Protein AF-A0A2V9MZJ5-F1 (afdb_monomer_lite)

Sequence (156 aa):
MGNNPDWIFHRDDRPSEAEVMPRLIAEFPGFHARWEKHLESWQGEPAGNYNDIAQFVHFVVKELYPTGKTADLQHAFDLVEQWLVNGNQNLRDLIVIGFLEDLQNVASWQEFGREVFIPFLGPQSHQAWNEIERTWASKTSLMEVIRAERKRPDSD

pLDDT: mean 91.67, std 12.7, range [39.41, 98.81]

Foldseek 3Di:
DDDDPPPPPPDPPFDDLVVPLVVCVVLPVVLVVLQVVLCVVCVNDDPDSLSNLLSVLCCLQPPVVVVVPVVSNLVVQVVLVVCCVGHDPNSVVCSLVSHLVSNQVVQCPDPVHSVVSLVSHDPSSNVSNVVSVVVVVVVVVVVVVVVVVVPDPPDD

Radius of gyration: 20.42 Å; chains: 1; bounding box: 68×42×61 Å

Structure (mmCIF, N/CA/C/O backbone):
data_AF-A0A2V9MZJ5-F1
#
_entry.id   AF-A0A2V9MZJ5-F1
#
loop_
_atom_site.group_PDB
_atom_site.id
_atom_site.type_symbol
_atom_site.label_atom_id
_atom_site.label_alt_id
_atom_site.label_comp_id
_atom_site.label_asym_id
_atom_site.label_entity_id
_atom_site.label_seq_id
_atom_site.pdbx_PDB_ins_code
_atom_site.Cartn_x
_atom_site.Cartn_y
_atom_site.Cartn_z
_atom_site.occupancy
_atom_site.B_iso_or_equiv
_atom_site.auth_seq_id
_atom_site.auth_comp_id
_atom_site.auth_asym_id
_atom_site.auth_atom_id
_atom_site.pdbx_PDB_model_num
ATOM 1 N N . MET A 1 1 ? 52.140 -12.689 -1.439 1.00 39.41 1 MET A N 1
ATOM 2 C CA . MET A 1 1 ? 51.240 -11.856 -2.265 1.00 39.41 1 MET A CA 1
ATOM 3 C C . MET A 1 1 ? 50.175 -12.787 -2.825 1.00 39.41 1 MET A C 1
ATOM 5 O O . MET A 1 1 ? 50.550 -13.662 -3.581 1.00 39.41 1 MET A O 1
ATOM 9 N N . GLY A 1 2 ? 48.901 -12.781 -2.459 1.00 45.16 2 GLY A N 1
ATOM 10 C CA . GLY A 1 2 ? 48.131 -12.111 -1.417 1.00 45.16 2 GLY A CA 1
ATOM 11 C C . GLY A 1 2 ? 46.853 -12.948 -1.245 1.00 45.16 2 GLY A C 1
ATOM 12 O O . GLY A 1 2 ? 46.329 -13.450 -2.237 1.00 45.16 2 GLY A O 1
ATOM 13 N N . ASN A 1 3 ? 46.408 -13.160 -0.005 1.00 48.16 3 ASN A N 1
ATOM 14 C CA . ASN A 1 3 ? 45.113 -13.781 0.275 1.00 48.16 3 ASN A CA 1
ATOM 15 C C . ASN A 1 3 ? 44.021 -12.857 -0.271 1.00 48.16 3 ASN A C 1
ATOM 17 O O . ASN A 1 3 ? 43.835 -11.762 0.257 1.00 48.16 3 ASN A O 1
ATOM 21 N N . ASN A 1 4 ? 43.330 -13.283 -1.324 1.00 51.41 4 ASN A N 1
ATOM 22 C CA . ASN A 1 4 ? 42.080 -12.664 -1.736 1.00 51.41 4 ASN A CA 1
ATOM 23 C C . ASN A 1 4 ? 40.986 -13.218 -0.809 1.00 51.41 4 ASN A C 1
ATOM 25 O O . ASN A 1 4 ? 40.832 -14.440 -0.770 1.00 51.41 4 ASN A O 1
ATOM 29 N N . PRO A 1 5 ? 40.275 -12.403 -0.015 1.00 58.84 5 PRO A N 1
ATOM 30 C CA . PRO A 1 5 ? 39.123 -12.905 0.711 1.00 58.84 5 PRO A CA 1
ATOM 31 C C . PRO A 1 5 ? 38.027 -13.191 -0.316 1.00 58.84 5 PRO A C 1
ATOM 33 O O . PRO A 1 5 ? 37.675 -12.312 -1.105 1.00 58.84 5 PRO A O 1
ATOM 36 N N . ASP A 1 6 ? 37.496 -14.410 -0.310 1.00 53.84 6 ASP A N 1
ATOM 37 C CA . ASP A 1 6 ? 36.269 -14.744 -1.028 1.00 53.84 6 ASP A CA 1
ATOM 38 C C . ASP A 1 6 ? 35.112 -13.966 -0.388 1.00 53.84 6 ASP A C 1
ATOM 40 O O . ASP A 1 6 ? 34.473 -14.410 0.566 1.00 53.84 6 ASP A O 1
ATOM 44 N N . TRP A 1 7 ? 34.860 -12.758 -0.887 1.00 64.75 7 TRP A N 1
ATOM 45 C CA . TRP A 1 7 ? 33.650 -12.012 -0.573 1.00 64.75 7 TRP A CA 1
ATOM 46 C C . TRP A 1 7 ? 32.486 -12.685 -1.298 1.00 64.75 7 TRP A C 1
ATOM 48 O O . TRP A 1 7 ? 32.178 -12.377 -2.450 1.00 64.75 7 TRP A O 1
ATOM 58 N N . ILE A 1 8 ? 31.845 -13.641 -0.628 1.00 61.22 8 ILE A N 1
ATOM 59 C CA . ILE A 1 8 ? 30.564 -14.179 -1.076 1.00 61.22 8 ILE A CA 1
ATOM 60 C C . ILE A 1 8 ? 29.525 -13.076 -0.861 1.00 61.22 8 ILE A C 1
ATOM 62 O O . ILE A 1 8 ? 29.074 -12.830 0.257 1.00 61.22 8 ILE A O 1
ATOM 66 N N . PHE A 1 9 ? 29.151 -12.385 -1.937 1.00 60.38 9 PHE A N 1
ATOM 67 C CA . PHE A 1 9 ? 27.965 -11.538 -1.938 1.00 60.38 9 PHE A CA 1
ATOM 68 C C . PHE A 1 9 ? 26.746 -12.453 -1.819 1.00 60.38 9 PHE A C 1
ATOM 70 O O . PHE A 1 9 ? 26.328 -13.071 -2.798 1.00 60.38 9 PHE A O 1
ATOM 77 N N . HIS A 1 10 ? 26.187 -12.566 -0.616 1.00 58.09 10 HIS A N 1
ATOM 78 C CA . HIS A 1 10 ? 24.873 -13.167 -0.438 1.00 58.09 10 HIS A CA 1
ATOM 79 C C . HIS A 1 10 ? 23.860 -12.287 -1.171 1.00 58.09 10 HIS A C 1
ATOM 81 O O . HIS A 1 10 ? 23.526 -11.196 -0.709 1.00 58.09 10 HIS A O 1
ATOM 87 N N . ARG A 1 11 ? 23.420 -12.735 -2.350 1.00 65.38 11 ARG A N 1
ATOM 88 C CA . ARG A 1 11 ? 22.238 -12.165 -2.984 1.00 65.38 11 ARG A CA 1
ATOM 89 C C . ARG A 1 11 ? 21.045 -12.605 -2.158 1.00 65.38 11 ARG A C 1
ATOM 91 O O . ARG A 1 11 ? 20.833 -13.793 -1.939 1.00 65.38 11 ARG A O 1
ATOM 98 N N . ASP A 1 12 ? 20.342 -11.622 -1.627 1.00 74.00 12 ASP A N 1
ATOM 99 C CA . ASP A 1 12 ? 19.032 -11.847 -1.061 1.00 74.00 12 ASP A CA 1
ATOM 100 C C . ASP A 1 12 ? 18.065 -12.026 -2.233 1.00 74.00 12 ASP A C 1
ATOM 102 O O . ASP A 1 12 ? 17.755 -11.060 -2.924 1.00 74.00 12 ASP A O 1
ATOM 106 N N . ASP A 1 13 ? 17.652 -13.265 -2.497 1.00 84.25 13 ASP A N 1
ATOM 107 C CA . ASP A 1 13 ? 16.742 -13.600 -3.602 1.00 84.25 13 ASP A CA 1
ATOM 108 C C . ASP A 1 13 ? 15.277 -13.224 -3.293 1.00 84.25 13 ASP A C 1
ATOM 110 O O . ASP A 1 13 ? 14.366 -13.547 -4.059 1.00 84.25 13 ASP A O 1
ATOM 114 N N . ARG A 1 14 ? 15.020 -12.571 -2.151 1.00 91.00 14 ARG A N 1
ATOM 115 C CA . ARG A 1 14 ? 13.691 -12.071 -1.796 1.00 91.00 14 ARG A CA 1
ATOM 116 C C . ARG A 1 14 ? 13.295 -10.872 -2.667 1.00 91.00 14 ARG A C 1
ATOM 118 O O . ARG A 1 14 ? 14.160 -10.063 -3.009 1.00 91.00 14 ARG A O 1
ATOM 125 N N . PRO A 1 15 ? 11.985 -10.692 -2.929 1.00 92.81 15 PRO A N 1
ATOM 126 C CA . PRO A 1 15 ? 11.459 -9.480 -3.542 1.00 92.81 15 PRO A CA 1
ATOM 127 C C . PRO A 1 15 ? 11.991 -8.214 -2.867 1.00 92.81 15 PRO A C 1
ATOM 129 O O . PRO A 1 15 ? 12.111 -8.147 -1.637 1.00 92.81 15 PRO A O 1
ATOM 132 N N . SER A 1 16 ? 12.278 -7.208 -3.685 1.00 95.19 16 SER A N 1
ATOM 133 C CA . SER A 1 16 ? 12.787 -5.906 -3.253 1.00 95.19 16 SER A CA 1
ATOM 134 C C . SER A 1 16 ? 11.885 -4.773 -3.733 1.00 95.19 16 SER A C 1
ATOM 136 O O . SER A 1 16 ? 10.999 -4.956 -4.568 1.00 95.19 16 SER A O 1
ATOM 138 N N . GLU A 1 17 ? 12.132 -3.574 -3.223 1.00 95.69 17 GLU A N 1
ATOM 139 C CA . GLU A 1 17 ? 11.399 -2.352 -3.553 1.00 95.69 17 GLU A CA 1
ATOM 140 C C . GLU A 1 17 ? 11.394 -2.053 -5.056 1.00 95.69 17 GLU A C 1
ATOM 142 O O . GLU A 1 17 ? 10.422 -1.508 -5.575 1.00 95.69 17 GLU A O 1
ATOM 147 N N . ALA A 1 18 ? 12.450 -2.465 -5.767 1.00 94.69 18 ALA A N 1
ATOM 148 C CA . ALA A 1 18 ? 12.583 -2.280 -7.209 1.00 94.69 18 ALA A CA 1
ATOM 149 C C . ALA A 1 18 ? 11.475 -2.982 -8.019 1.00 94.69 18 ALA A C 1
ATOM 151 O O . ALA A 1 18 ? 11.216 -2.600 -9.159 1.00 94.69 18 ALA A O 1
ATOM 152 N N . GLU A 1 19 ? 10.811 -3.991 -7.450 1.00 94.50 19 GLU A N 1
ATOM 153 C CA . GLU A 1 19 ? 9.741 -4.744 -8.114 1.00 94.50 19 GLU A CA 1
ATOM 154 C C . GLU A 1 19 ? 8.353 -4.120 -7.922 1.00 94.50 19 GLU A C 1
ATOM 156 O O . GLU A 1 19 ? 7.438 -4.420 -8.691 1.00 94.50 19 GLU A O 1
ATOM 161 N N . VAL A 1 20 ? 8.183 -3.248 -6.921 1.00 97.50 20 VAL A N 1
ATOM 162 C CA . VAL A 1 20 ? 6.868 -2.746 -6.493 1.00 97.50 20 VAL A CA 1
ATOM 163 C C . VAL A 1 20 ? 6.205 -1.937 -7.598 1.00 97.50 20 VAL A C 1
ATOM 165 O O . VAL A 1 20 ? 5.167 -2.338 -8.121 1.00 97.50 20 VAL A O 1
ATOM 168 N N . MET A 1 21 ? 6.813 -0.818 -7.998 1.00 97.88 21 MET A N 1
ATOM 169 C CA . MET A 1 21 ? 6.192 0.083 -8.972 1.00 97.88 21 MET A CA 1
ATOM 170 C C . MET A 1 21 ? 5.976 -0.572 -10.342 1.00 97.88 21 MET A C 1
ATOM 172 O O . MET A 1 21 ? 4.859 -0.467 -10.851 1.00 97.88 21 MET A O 1
ATOM 176 N N . PRO A 1 22 ? 6.9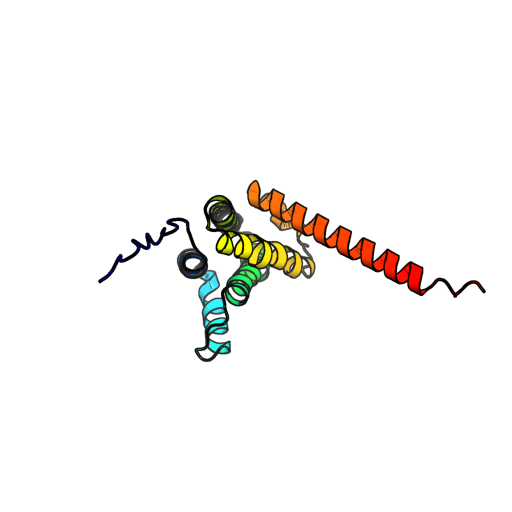44 -1.308 -10.930 1.00 97.69 22 PRO A N 1
ATOM 177 C CA . PRO A 1 22 ? 6.710 -2.017 -12.188 1.00 97.69 22 PRO A CA 1
ATOM 178 C C . PRO A 1 22 ? 5.514 -2.974 -12.130 1.00 97.69 22 PRO A C 1
ATOM 180 O O . PRO A 1 22 ? 4.711 -3.008 -13.064 1.00 97.69 22 PRO A O 1
ATOM 183 N N . ARG A 1 23 ? 5.360 -3.719 -11.027 1.00 98.00 23 ARG A N 1
ATOM 184 C CA . ARG A 1 23 ? 4.245 -4.655 -10.848 1.00 98.00 23 ARG A CA 1
ATOM 185 C C . ARG A 1 23 ? 2.912 -3.929 -10.672 1.00 98.00 23 ARG A C 1
ATOM 187 O O . ARG A 1 23 ? 1.941 -4.296 -11.325 1.00 98.00 23 ARG A O 1
ATOM 194 N N . LEU A 1 24 ? 2.869 -2.861 -9.874 1.00 98.31 24 LEU A N 1
ATOM 195 C CA . LEU A 1 24 ? 1.660 -2.045 -9.701 1.00 98.31 24 LEU A CA 1
ATOM 196 C C . LEU A 1 24 ? 1.196 -1.410 -11.015 1.00 98.31 24 LEU A C 1
ATOM 198 O O . LEU A 1 24 ? 0.011 -1.427 -11.331 1.00 98.31 24 LEU A O 1
ATOM 202 N N . ILE A 1 25 ? 2.124 -0.889 -11.814 1.00 98.00 25 ILE A N 1
ATOM 203 C CA . ILE A 1 25 ? 1.814 -0.331 -13.133 1.00 98.00 25 ILE A CA 1
ATOM 204 C C . ILE A 1 25 ? 1.258 -1.429 -14.046 1.00 98.00 25 ILE A C 1
ATOM 206 O O . ILE A 1 25 ? 0.251 -1.217 -14.716 1.00 98.00 25 ILE A O 1
ATOM 210 N N . ALA A 1 26 ? 1.871 -2.612 -14.072 1.00 97.88 26 ALA A N 1
ATOM 211 C CA . ALA A 1 26 ? 1.405 -3.708 -14.918 1.00 97.88 26 ALA A CA 1
ATOM 212 C C . ALA A 1 26 ? 0.005 -4.217 -14.523 1.00 97.88 26 ALA A C 1
ATOM 214 O O . ALA A 1 26 ? -0.810 -4.505 -15.398 1.00 97.88 26 ALA A O 1
ATOM 215 N N . GLU A 1 27 ? -0.276 -4.320 -13.223 1.00 97.94 27 GLU A N 1
ATOM 216 C CA . GLU A 1 27 ? -1.501 -4.942 -12.708 1.00 97.94 27 GLU A CA 1
ATOM 217 C C . GLU A 1 27 ? -2.668 -3.952 -12.535 1.00 97.94 27 GLU A C 1
ATOM 219 O O . GLU A 1 27 ? -3.826 -4.368 -12.563 1.00 97.94 27 GLU A O 1
ATOM 224 N N . PHE A 1 28 ? -2.398 -2.643 -12.451 1.00 98.06 28 PHE A N 1
ATOM 225 C CA . PHE A 1 28 ? -3.421 -1.599 -12.314 1.00 98.06 28 PHE A CA 1
ATOM 226 C C . PHE A 1 28 ? -3.330 -0.558 -13.441 1.00 98.06 28 PHE A C 1
ATOM 228 O O . PHE A 1 28 ? -2.835 0.548 -13.226 1.00 98.06 28 PHE A O 1
ATOM 235 N N . PRO A 1 29 ? -3.882 -0.829 -14.639 1.00 96.31 29 PRO A N 1
ATOM 236 C CA . PRO A 1 29 ? -3.855 0.129 -15.751 1.00 96.31 29 PRO A CA 1
ATOM 237 C C . PRO A 1 29 ? -4.480 1.493 -15.419 1.00 96.31 29 PRO A C 1
ATOM 239 O O . PRO A 1 29 ? -4.043 2.523 -15.922 1.00 96.31 29 PRO A O 1
ATOM 242 N N . GLY A 1 30 ? -5.478 1.523 -14.526 1.00 96.62 30 GLY A N 1
ATOM 243 C CA . GLY A 1 30 ? -6.095 2.769 -14.056 1.00 96.62 30 GLY A CA 1
ATOM 244 C C . GLY A 1 30 ? -5.136 3.699 -13.300 1.00 96.62 30 GLY A C 1
ATOM 245 O O . GLY A 1 30 ? -5.398 4.894 -13.218 1.00 96.62 30 GLY A O 1
ATOM 246 N N . PHE A 1 31 ? -4.016 3.181 -12.791 1.00 98.06 31 PHE A N 1
ATOM 247 C CA . PHE A 1 31 ? -3.004 3.954 -12.074 1.00 98.06 31 PHE A CA 1
ATOM 248 C C . PHE A 1 31 ? -2.061 4.735 -13.012 1.00 98.06 31 PHE A C 1
ATOM 250 O O . PHE A 1 31 ? -1.427 5.698 -12.578 1.00 98.06 31 PHE A O 1
ATOM 257 N N . HIS A 1 32 ? -1.980 4.373 -14.301 1.00 97.19 32 HIS A N 1
ATOM 258 C CA . HIS A 1 32 ? -0.974 4.907 -15.237 1.00 97.19 32 HIS A CA 1
ATOM 259 C C . HIS A 1 32 ? -0.976 6.430 -15.323 1.00 97.19 32 HIS A C 1
ATOM 261 O O . HIS A 1 32 ? 0.069 7.048 -15.151 1.00 97.19 32 HIS A O 1
ATOM 267 N N . ALA A 1 33 ? -2.145 7.047 -15.502 1.00 97.06 33 ALA A N 1
ATOM 268 C CA . ALA A 1 33 ? -2.238 8.498 -15.661 1.00 97.06 33 ALA A CA 1
ATOM 269 C C . ALA A 1 33 ? -1.722 9.264 -14.427 1.00 97.06 33 ALA A C 1
ATOM 271 O O . ALA A 1 33 ? -1.101 10.322 -14.550 1.00 97.06 33 ALA A O 1
ATOM 272 N N . ARG A 1 34 ? -1.957 8.731 -13.219 1.00 97.12 34 ARG A N 1
ATOM 273 C CA . ARG A 1 34 ? -1.402 9.297 -11.982 1.00 97.12 34 ARG A CA 1
ATOM 274 C C . ARG A 1 34 ? 0.111 9.132 -11.940 1.00 97.12 34 ARG A C 1
ATOM 276 O O . ARG A 1 34 ? 0.809 10.073 -11.566 1.00 97.12 34 ARG A O 1
ATOM 283 N N . TRP A 1 35 ? 0.587 7.945 -12.291 1.00 97.88 35 TRP A N 1
ATOM 284 C CA . TRP A 1 35 ? 2.004 7.623 -12.274 1.00 97.88 35 TRP A CA 1
ATOM 285 C C . TRP A 1 35 ? 2.813 8.493 -13.245 1.00 97.88 35 TRP A C 1
ATOM 287 O O . TRP A 1 35 ? 3.814 9.081 -12.847 1.00 97.88 35 TRP A O 1
ATOM 297 N N . GLU A 1 36 ? 2.344 8.666 -14.481 1.00 97.00 36 GLU A N 1
ATOM 298 C CA . GLU A 1 36 ? 2.996 9.520 -15.484 1.00 97.00 36 GLU A CA 1
ATOM 299 C C . GLU A 1 36 ? 3.093 10.974 -15.012 1.00 97.00 36 GLU A C 1
ATOM 301 O O . GLU A 1 36 ? 4.171 11.566 -15.025 1.00 97.00 36 GLU A O 1
ATOM 306 N N . LYS A 1 37 ? 1.992 11.525 -14.487 1.00 97.06 37 LYS A N 1
ATOM 307 C CA . LYS A 1 37 ? 1.973 12.887 -13.941 1.00 97.06 37 LYS A CA 1
ATOM 308 C C . LYS A 1 37 ? 2.948 13.065 -12.774 1.00 97.06 37 LYS A C 1
ATOM 310 O O . LYS A 1 37 ? 3.544 14.132 -12.620 1.00 97.06 37 LYS A O 1
ATOM 315 N N . HIS A 1 38 ? 3.087 12.046 -11.927 1.00 97.00 38 HIS A N 1
ATOM 316 C CA . HIS A 1 38 ? 4.077 12.056 -10.854 1.00 97.00 38 HIS A CA 1
ATOM 317 C C . HIS A 1 38 ? 5.490 12.119 -11.432 1.00 97.00 38 HIS A C 1
ATOM 319 O O . HIS A 1 38 ? 6.223 13.038 -11.081 1.00 97.00 38 HIS A O 1
ATOM 325 N N . LEU A 1 39 ? 5.845 11.250 -12.382 1.00 96.19 39 LEU A N 1
ATOM 326 C CA . LEU A 1 39 ? 7.167 11.266 -13.022 1.00 96.19 39 LEU A CA 1
ATOM 327 C C . LEU A 1 39 ? 7.504 12.617 -13.673 1.00 96.19 39 LEU A C 1
ATOM 329 O O . LEU A 1 39 ? 8.611 13.127 -13.499 1.00 96.19 39 LEU A O 1
ATOM 333 N N . GLU A 1 40 ? 6.547 13.234 -14.368 1.00 96.19 40 GLU A N 1
ATOM 334 C CA . GLU A 1 40 ? 6.722 14.564 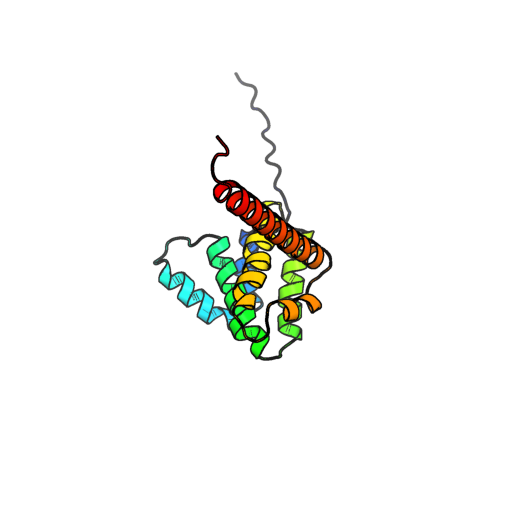-14.969 1.00 96.19 40 GLU A CA 1
ATOM 335 C C . GLU A 1 40 ? 7.055 15.636 -13.921 1.00 96.19 40 GLU A C 1
ATOM 337 O O . GLU A 1 40 ? 7.895 16.507 -14.161 1.00 96.19 40 GLU A O 1
ATOM 342 N N . SER A 1 41 ? 6.436 15.561 -12.737 1.00 95.38 41 SER A N 1
ATOM 343 C CA . SER A 1 41 ? 6.648 16.538 -11.661 1.00 95.38 41 SER A CA 1
ATOM 344 C C . SER A 1 41 ? 8.064 16.516 -11.079 1.00 95.38 41 SER A C 1
ATOM 346 O O . SER A 1 41 ? 8.523 17.535 -10.561 1.00 95.38 41 SER A O 1
ATOM 348 N N . TRP A 1 42 ? 8.773 15.395 -11.230 1.00 94.12 42 TRP A N 1
ATOM 349 C CA . TRP A 1 42 ? 10.152 15.224 -10.776 1.00 94.12 42 TRP A CA 1
ATOM 350 C C . TRP A 1 42 ? 11.203 15.558 -11.841 1.00 94.12 42 TRP A C 1
ATOM 352 O O . TRP A 1 42 ? 12.395 15.501 -11.556 1.00 94.12 42 TRP A O 1
ATOM 362 N N . GLN A 1 43 ? 10.794 15.957 -13.052 1.00 92.50 43 GLN A N 1
ATOM 363 C CA . GLN A 1 43 ? 11.685 16.488 -14.099 1.00 92.50 43 GLN A CA 1
ATOM 364 C C . GLN A 1 43 ? 12.880 15.574 -14.448 1.00 92.50 43 GLN A C 1
ATOM 366 O O . GLN A 1 43 ? 13.942 16.051 -14.841 1.00 92.50 43 GLN A O 1
ATOM 371 N N . GLY A 1 44 ? 12.697 14.256 -14.332 1.00 88.06 44 GLY A N 1
ATOM 372 C CA . GLY A 1 44 ? 13.729 13.253 -14.617 1.00 88.06 44 GLY A CA 1
ATOM 373 C C . GLY A 1 44 ? 14.573 12.829 -13.412 1.00 88.06 44 GLY A C 1
ATOM 374 O O . GLY A 1 44 ? 15.366 11.899 -13.549 1.00 88.06 44 GLY A O 1
ATOM 375 N N . GLU A 1 45 ? 14.384 13.442 -12.243 1.00 93.25 45 GLU A N 1
ATOM 376 C CA . GLU A 1 45 ? 15.023 13.007 -11.000 1.00 93.25 45 GLU A CA 1
ATOM 377 C C . GLU A 1 45 ? 14.231 11.874 -10.321 1.00 93.25 45 GLU A C 1
ATOM 379 O O . GLU A 1 45 ? 12.998 11.847 -10.390 1.00 93.25 45 GLU A O 1
ATOM 384 N N . PRO A 1 46 ? 14.893 10.928 -9.630 1.00 92.12 46 PRO A N 1
ATOM 385 C CA . PRO A 1 46 ? 14.195 9.911 -8.854 1.00 92.12 46 PRO A CA 1
ATOM 386 C C . PRO A 1 46 ? 13.442 10.528 -7.668 1.00 92.12 46 PRO A C 1
ATOM 388 O O . PRO A 1 46 ? 14.045 11.141 -6.788 1.00 92.12 46 PRO A O 1
ATOM 391 N N . ALA A 1 47 ? 12.134 10.289 -7.597 1.00 94.19 47 ALA A N 1
ATOM 392 C CA . ALA A 1 47 ? 11.314 10.681 -6.451 1.00 94.19 47 ALA A CA 1
ATOM 393 C C . ALA A 1 47 ? 11.638 9.860 -5.191 1.00 94.19 47 ALA A C 1
ATOM 395 O O . ALA A 1 47 ? 11.550 10.362 -4.069 1.00 94.19 47 ALA A O 1
ATOM 396 N N . GLY A 1 48 ? 12.014 8.593 -5.380 1.00 96.44 48 GLY A N 1
ATOM 397 C CA . GLY A 1 48 ? 12.290 7.632 -4.319 1.00 96.44 48 GLY A CA 1
ATOM 398 C C . GLY A 1 48 ? 11.058 6.819 -3.912 1.00 96.44 48 GLY A C 1
ATOM 399 O O . GLY A 1 48 ? 9.928 7.302 -3.940 1.00 96.44 48 GLY A O 1
ATOM 400 N N . ASN A 1 49 ? 11.307 5.583 -3.466 1.00 97.38 49 ASN A N 1
ATOM 401 C CA . ASN A 1 49 ? 10.285 4.543 -3.290 1.00 97.38 49 ASN A CA 1
ATOM 402 C C . ASN A 1 49 ? 9.080 4.970 -2.435 1.00 97.38 49 ASN A C 1
ATOM 404 O O . ASN A 1 49 ? 7.953 4.603 -2.750 1.00 97.38 49 ASN A O 1
ATOM 408 N N . TYR A 1 50 ? 9.301 5.753 -1.373 1.00 97.81 50 TYR A N 1
ATOM 409 C CA . TYR A 1 50 ? 8.227 6.246 -0.503 1.00 97.81 50 TYR A CA 1
ATOM 410 C C . TYR A 1 50 ? 7.302 7.237 -1.224 1.00 97.81 50 TYR A C 1
ATOM 412 O O . TYR A 1 50 ? 6.084 7.134 -1.124 1.00 97.81 50 TYR A O 1
ATOM 420 N N . ASN A 1 51 ? 7.865 8.160 -2.008 1.00 98.06 51 ASN A N 1
ATOM 421 C CA . ASN A 1 51 ? 7.070 9.100 -2.801 1.00 98.06 51 ASN A CA 1
ATOM 422 C C . ASN A 1 51 ? 6.322 8.386 -3.933 1.00 98.06 51 ASN A C 1
ATOM 424 O O . ASN A 1 51 ? 5.205 8.776 -4.277 1.00 98.06 51 ASN A O 1
ATOM 428 N N . ASP A 1 52 ? 6.930 7.340 -4.495 1.00 98.19 52 ASP A N 1
ATOM 429 C CA . ASP A 1 52 ? 6.335 6.548 -5.566 1.00 98.19 52 ASP A CA 1
ATOM 430 C C . ASP A 1 52 ? 5.148 5.714 -5.067 1.00 98.19 52 ASP A C 1
ATOM 432 O O . ASP A 1 52 ? 4.055 5.790 -5.634 1.00 98.19 52 ASP A O 1
ATOM 436 N N . ILE A 1 53 ? 5.318 4.970 -3.967 1.00 98.56 53 ILE A N 1
ATOM 437 C CA . ILE A 1 53 ? 4.245 4.135 -3.411 1.00 98.56 53 ILE A CA 1
ATOM 438 C C . ILE A 1 53 ? 3.088 4.977 -2.855 1.00 98.56 53 ILE A C 1
ATOM 440 O O . ILE A 1 53 ? 1.930 4.572 -2.977 1.00 98.56 53 ILE A O 1
ATOM 444 N N . ALA A 1 54 ? 3.361 6.190 -2.356 1.00 98.44 54 ALA A N 1
ATOM 445 C CA . ALA A 1 54 ? 2.327 7.132 -1.933 1.00 98.44 54 ALA A CA 1
ATOM 446 C C . ALA A 1 54 ? 1.364 7.495 -3.080 1.00 98.44 54 ALA A C 1
ATOM 448 O O . ALA A 1 54 ? 0.165 7.690 -2.855 1.00 98.44 54 ALA A O 1
ATOM 449 N N . GLN A 1 55 ? 1.832 7.522 -4.337 1.00 98.62 55 GLN A N 1
ATOM 450 C CA . GLN A 1 55 ? 0.933 7.706 -5.482 1.00 98.62 55 GLN A CA 1
ATOM 451 C C . GLN A 1 55 ? -0.044 6.543 -5.626 1.00 98.62 55 GLN A C 1
ATOM 453 O O . GLN A 1 55 ? -1.220 6.769 -5.924 1.00 98.62 55 GLN A O 1
ATOM 458 N N . PHE A 1 56 ? 0.410 5.313 -5.391 1.00 98.75 56 PHE A N 1
ATOM 459 C CA . PHE A 1 56 ? -0.471 4.155 -5.432 1.00 98.75 56 PHE A CA 1
ATOM 460 C C . PHE A 1 56 ? -1.463 4.158 -4.262 1.00 98.75 56 PHE A C 1
ATOM 462 O O . PHE A 1 56 ? -2.643 3.897 -4.477 1.00 98.75 56 PHE A O 1
ATOM 469 N N . VAL A 1 57 ? -1.050 4.572 -3.059 1.00 98.75 57 VAL A N 1
ATOM 470 C CA . VAL A 1 57 ? -1.975 4.791 -1.928 1.00 98.75 57 VAL A CA 1
ATOM 471 C C . VAL A 1 57 ? -3.059 5.807 -2.296 1.00 98.75 57 VAL A C 1
ATOM 473 O O . VAL A 1 57 ? -4.251 5.561 -2.099 1.00 98.75 57 VAL A O 1
ATOM 476 N N . HIS A 1 58 ? -2.676 6.942 -2.887 1.00 98.62 58 HIS A N 1
ATOM 477 C CA . HIS A 1 58 ? -3.640 7.940 -3.344 1.00 98.62 58 HIS A CA 1
ATOM 478 C C . HIS A 1 58 ? -4.602 7.390 -4.397 1.00 98.62 58 HIS A C 1
ATOM 480 O O . HIS A 1 58 ? -5.793 7.692 -4.323 1.00 98.62 58 HIS A O 1
ATOM 486 N N . PHE A 1 59 ? -4.113 6.584 -5.339 1.00 98.62 59 PHE A N 1
ATOM 487 C CA . PHE A 1 59 ? -4.955 5.890 -6.309 1.00 98.62 59 PHE A CA 1
ATOM 488 C C . PHE A 1 59 ? -5.937 4.934 -5.620 1.00 98.62 59 PHE A C 1
ATOM 490 O O . PHE A 1 59 ? -7.139 5.021 -5.869 1.00 98.62 59 PHE A O 1
ATOM 497 N N . VAL A 1 60 ? -5.468 4.091 -4.696 1.00 98.56 60 VAL A N 1
ATOM 498 C CA . VAL A 1 60 ? -6.314 3.150 -3.946 1.00 98.56 60 VAL A CA 1
ATOM 499 C C . VAL A 1 60 ? -7.451 3.882 -3.228 1.00 98.56 60 VAL A C 1
ATOM 501 O O . VAL A 1 60 ? -8.616 3.508 -3.369 1.00 98.56 60 VAL A O 1
ATOM 504 N N . VAL A 1 61 ? -7.135 4.961 -2.508 1.00 98.56 61 VAL A N 1
ATOM 505 C CA . VAL A 1 61 ? -8.115 5.688 -1.688 1.00 98.56 61 VAL A CA 1
ATOM 506 C C . VAL A 1 61 ? -9.069 6.538 -2.523 1.00 98.56 61 VAL A C 1
ATOM 508 O O . VAL A 1 61 ? -10.270 6.550 -2.261 1.00 98.56 61 VAL A O 1
ATOM 511 N N . LYS A 1 62 ? -8.545 7.298 -3.490 1.00 97.75 62 LYS A N 1
ATOM 512 C CA . LYS A 1 62 ? -9.308 8.361 -4.168 1.00 97.75 62 LYS A CA 1
ATOM 513 C C . LYS A 1 62 ? -9.940 7.918 -5.478 1.00 97.75 62 LYS A C 1
ATOM 515 O O . LYS A 1 62 ? -10.853 8.586 -5.953 1.00 97.75 62 LYS A O 1
ATOM 520 N N . GLU A 1 63 ? -9.445 6.840 -6.075 1.00 97.38 63 GLU A N 1
ATOM 521 C CA . GLU A 1 63 ? -9.852 6.417 -7.415 1.00 97.38 63 GLU A CA 1
ATOM 522 C C . GLU A 1 63 ? -10.389 4.991 -7.401 1.00 97.38 63 GLU A C 1
ATOM 524 O O . GLU A 1 63 ? -11.501 4.767 -7.870 1.00 97.38 63 GLU A O 1
ATOM 529 N N . LEU A 1 64 ? -9.662 4.039 -6.810 1.00 97.69 64 LEU A N 1
ATOM 530 C CA . LEU A 1 64 ? -10.054 2.633 -6.831 1.00 97.69 64 LEU A CA 1
ATOM 531 C C . LEU A 1 64 ? -11.230 2.339 -5.894 1.00 97.69 64 LEU A C 1
ATOM 533 O O . LEU A 1 64 ? -12.254 1.831 -6.353 1.00 97.69 64 LEU A O 1
ATOM 537 N N . TYR A 1 65 ? -11.120 2.681 -4.606 1.00 97.88 65 TYR A N 1
ATOM 538 C CA . TYR A 1 65 ? -12.162 2.407 -3.610 1.00 97.88 65 TYR A CA 1
ATOM 539 C C . TYR A 1 65 ? -13.544 2.975 -3.999 1.00 97.88 65 TYR A C 1
ATOM 541 O O . TYR A 1 65 ? -14.515 2.212 -3.983 1.00 97.88 65 TYR A O 1
ATOM 549 N N . PRO A 1 66 ? -13.672 4.243 -4.457 1.00 96.62 66 PRO A N 1
ATOM 550 C CA . PRO A 1 66 ? -14.969 4.813 -4.834 1.00 96.62 66 PRO A CA 1
ATOM 551 C C . PRO A 1 66 ? -15.660 4.116 -6.011 1.00 96.62 66 PRO A C 1
ATOM 553 O O . PRO A 1 66 ? -16.869 4.262 -6.178 1.00 96.62 66 PRO A O 1
ATOM 556 N N . THR A 1 67 ? -14.930 3.350 -6.830 1.00 95.69 67 THR A N 1
ATOM 557 C CA . THR A 1 67 ? -15.543 2.599 -7.938 1.00 95.69 67 THR A CA 1
ATOM 558 C C . THR A 1 67 ? -16.406 1.427 -7.467 1.00 95.69 67 THR A C 1
ATOM 560 O O . THR A 1 67 ? -17.192 0.900 -8.253 1.00 95.69 67 THR A O 1
ATOM 563 N N . GLY A 1 68 ? -16.241 0.978 -6.216 1.00 94.06 68 GLY A N 1
ATOM 564 C CA . GLY A 1 68 ? -16.919 -0.203 -5.679 1.00 94.06 68 GLY A CA 1
ATOM 565 C C . GLY A 1 68 ? -16.421 -1.536 -6.253 1.00 94.06 68 GLY A C 1
ATOM 566 O O . GLY A 1 68 ? -17.010 -2.579 -5.969 1.00 94.06 68 GLY A O 1
ATOM 567 N N . LYS A 1 69 ? -15.341 -1.539 -7.048 1.00 93.50 69 LYS A N 1
ATOM 568 C CA . LYS A 1 69 ? -14.721 -2.758 -7.585 1.00 93.50 69 LYS A CA 1
ATOM 569 C C . LYS A 1 69 ? -13.901 -3.470 -6.510 1.00 93.50 69 LYS A C 1
ATOM 571 O O . LYS A 1 69 ? -12.677 -3.387 -6.468 1.00 93.50 69 LYS A O 1
ATOM 576 N N . THR A 1 70 ? -14.592 -4.188 -5.633 1.00 94.50 70 THR A N 1
ATOM 577 C CA . THR A 1 70 ? -13.984 -4.866 -4.479 1.00 94.50 70 THR A CA 1
ATOM 578 C C . THR A 1 70 ? -12.947 -5.923 -4.858 1.00 94.50 70 THR A C 1
ATOM 580 O O . THR A 1 70 ? -12.026 -6.137 -4.083 1.00 94.50 70 THR A O 1
ATOM 583 N N . ALA A 1 71 ? -13.049 -6.548 -6.036 1.00 97.69 71 ALA A N 1
ATOM 584 C CA . ALA A 1 71 ? -12.060 -7.518 -6.514 1.00 97.69 71 ALA A CA 1
ATOM 585 C C . ALA A 1 71 ? -10.704 -6.867 -6.834 1.00 97.69 71 ALA A C 1
ATOM 587 O O . ALA A 1 71 ? -9.677 -7.354 -6.375 1.00 97.69 71 ALA A O 1
ATOM 588 N N . ASP A 1 72 ? -10.703 -5.741 -7.555 1.00 96.62 72 ASP A N 1
ATOM 589 C CA . ASP A 1 72 ? -9.477 -4.992 -7.864 1.00 96.62 72 ASP A CA 1
ATOM 590 C C . ASP A 1 72 ? -8.854 -4.431 -6.577 1.00 96.62 72 ASP A C 1
ATOM 592 O O . ASP A 1 72 ? -7.636 -4.415 -6.413 1.00 96.62 72 ASP A O 1
ATOM 596 N N . LEU A 1 73 ? -9.700 -4.002 -5.635 1.00 97.75 73 LEU A N 1
ATOM 597 C CA . LEU A 1 73 ? -9.243 -3.548 -4.330 1.00 97.75 73 LEU A CA 1
ATOM 598 C C . LEU A 1 73 ? -8.608 -4.690 -3.532 1.00 97.75 73 LEU A C 1
ATOM 600 O O . LEU A 1 73 ? -7.482 -4.536 -3.075 1.00 97.75 73 LEU A O 1
ATOM 604 N N . GLN A 1 74 ? -9.280 -5.841 -3.415 1.00 98.62 74 GLN A N 1
ATOM 605 C CA . GLN A 1 74 ? -8.728 -7.019 -2.740 1.00 98.62 74 GLN A CA 1
ATOM 606 C C . GLN A 1 74 ? -7.393 -7.433 -3.359 1.00 98.62 74 GLN A C 1
ATOM 608 O O . GLN A 1 74 ? -6.433 -7.664 -2.635 1.00 98.62 74 GLN A O 1
ATOM 613 N N . HIS A 1 75 ? -7.304 -7.424 -4.688 1.00 98.50 75 HIS A N 1
ATOM 614 C CA . HIS A 1 75 ? -6.074 -7.734 -5.407 1.00 98.50 75 HIS A CA 1
ATOM 615 C C . HIS A 1 75 ? -4.909 -6.809 -5.015 1.00 98.50 75 HIS A C 1
ATOM 617 O O . HIS A 1 75 ? -3.792 -7.275 -4.798 1.00 98.50 75 HIS A O 1
ATOM 623 N N . ALA A 1 76 ? -5.158 -5.507 -4.830 1.00 98.44 76 ALA A N 1
ATOM 624 C CA . ALA A 1 76 ? -4.135 -4.576 -4.342 1.00 98.44 76 ALA A CA 1
ATOM 625 C C . ALA A 1 76 ? -3.632 -4.947 -2.936 1.00 98.44 76 ALA A C 1
ATOM 627 O O . ALA A 1 76 ? -2.426 -4.921 -2.686 1.00 98.44 76 ALA A O 1
ATOM 628 N N . PHE A 1 77 ? -4.533 -5.330 -2.029 1.00 98.69 77 PHE A N 1
ATOM 629 C CA . PHE A 1 77 ? -4.158 -5.752 -0.677 1.00 98.69 77 PHE A CA 1
ATOM 630 C C . PHE A 1 77 ? -3.489 -7.132 -0.641 1.00 98.69 77 PHE A C 1
ATOM 632 O O . PHE A 1 77 ? -2.604 -7.355 0.185 1.00 98.69 77 PHE A O 1
ATOM 639 N N . ASP A 1 78 ? -3.824 -8.026 -1.569 1.00 98.81 78 ASP A N 1
ATOM 640 C CA . ASP A 1 78 ? -3.158 -9.321 -1.704 1.00 98.81 78 ASP A CA 1
ATOM 641 C C . ASP A 1 78 ? -1.687 -9.152 -2.119 1.00 98.81 78 ASP A C 1
ATOM 643 O O . ASP A 1 78 ? -0.819 -9.875 -1.623 1.00 98.81 78 ASP A O 1
ATOM 647 N N . LEU A 1 79 ? -1.372 -8.179 -2.984 1.00 98.50 79 LEU A N 1
ATOM 648 C CA . LEU A 1 79 ? 0.015 -7.831 -3.324 1.00 98.50 79 LEU A CA 1
ATOM 649 C C . LEU A 1 79 ? 0.780 -7.269 -2.124 1.00 98.50 79 LEU A C 1
ATOM 651 O O . LEU A 1 79 ? 1.915 -7.670 -1.868 1.00 98.50 79 LEU A O 1
ATOM 655 N N . VAL A 1 80 ? 0.143 -6.370 -1.372 1.00 98.38 80 VAL A N 1
ATOM 656 C CA . VAL A 1 80 ? 0.692 -5.776 -0.144 1.00 98.38 80 VAL A CA 1
ATOM 657 C C . VAL A 1 80 ? 1.036 -6.862 0.874 1.00 98.38 80 VAL A C 1
ATOM 659 O O . VAL A 1 80 ? 2.159 -6.895 1.380 1.00 98.38 80 VAL A O 1
ATOM 662 N N . GLU A 1 81 ? 0.124 -7.808 1.105 1.00 98.75 81 GLU A N 1
ATOM 663 C CA . GLU A 1 81 ? 0.362 -8.956 1.983 1.00 98.75 81 GLU A CA 1
ATOM 664 C C . GLU A 1 81 ? 1.512 -9.834 1.465 1.00 98.75 81 GLU A C 1
ATOM 666 O O . GLU A 1 81 ? 2.406 -10.203 2.230 1.00 98.75 81 GLU A O 1
ATOM 671 N N . GLN A 1 82 ? 1.543 -10.137 0.161 1.00 98.56 82 GLN A N 1
ATOM 672 C CA . GLN A 1 82 ? 2.619 -10.928 -0.447 1.00 98.56 82 GLN A CA 1
ATOM 673 C C . GLN A 1 82 ? 3.994 -10.283 -0.244 1.00 98.56 82 GLN A C 1
ATOM 675 O O . GLN A 1 82 ? 4.950 -10.987 0.096 1.00 98.56 82 GLN A O 1
ATOM 680 N N . TRP A 1 83 ? 4.108 -8.969 -0.441 1.00 98.38 83 TRP A N 1
ATOM 681 C CA . TRP A 1 83 ? 5.358 -8.239 -0.237 1.00 98.38 83 TRP A CA 1
ATOM 682 C C . TRP A 1 83 ? 5.753 -8.164 1.233 1.00 98.38 83 TRP A C 1
ATOM 684 O O . TRP A 1 83 ? 6.926 -8.352 1.554 1.00 98.38 83 TRP A O 1
ATOM 694 N N . LEU A 1 84 ? 4.792 -7.975 2.135 1.00 97.69 84 LEU A N 1
ATOM 695 C CA . LEU A 1 84 ? 5.060 -7.946 3.568 1.00 97.69 84 LEU A CA 1
ATOM 696 C C . LEU A 1 84 ? 5.550 -9.307 4.097 1.00 97.69 84 LEU A C 1
ATOM 698 O O . LEU A 1 84 ? 6.459 -9.368 4.928 1.00 97.69 84 LEU A O 1
ATOM 702 N N . VAL A 1 85 ? 4.994 -10.411 3.590 1.00 98.12 85 VAL A N 1
ATOM 703 C CA . VAL A 1 85 ? 5.381 -11.775 3.988 1.00 98.12 85 VAL A CA 1
ATOM 704 C C . VAL A 1 85 ? 6.737 -12.175 3.401 1.00 98.12 85 VAL A C 1
ATOM 706 O O . VAL A 1 85 ? 7.580 -12.730 4.112 1.00 98.12 85 VAL A O 1
ATOM 709 N N . ASN A 1 86 ? 6.958 -11.910 2.111 1.00 97.25 86 ASN A N 1
ATOM 710 C CA . ASN A 1 86 ? 8.064 -12.512 1.357 1.00 97.25 86 ASN A CA 1
ATOM 711 C C . ASN A 1 86 ? 9.229 -11.556 1.086 1.00 97.25 86 ASN A C 1
ATOM 713 O O . ASN A 1 86 ? 10.334 -12.021 0.815 1.00 97.25 86 ASN A O 1
ATOM 717 N N . GLY A 1 87 ? 9.008 -10.244 1.173 1.00 96.88 87 GLY A N 1
ATOM 718 C CA . GLY A 1 87 ? 10.000 -9.232 0.833 1.00 96.88 87 GLY A CA 1
ATOM 719 C C . GLY A 1 87 ? 11.228 -9.230 1.739 1.00 96.88 87 GLY A C 1
ATOM 720 O O . GLY A 1 87 ? 11.208 -9.753 2.864 1.00 96.88 87 GLY A O 1
ATOM 721 N N . ASN A 1 88 ? 12.298 -8.609 1.246 1.00 96.69 88 ASN A N 1
ATOM 722 C CA . ASN A 1 88 ? 13.445 -8.222 2.062 1.00 96.69 88 ASN A CA 1
ATOM 723 C C . ASN A 1 88 ? 13.032 -7.171 3.122 1.00 96.69 88 ASN A C 1
ATOM 725 O O . ASN A 1 88 ? 11.898 -6.689 3.131 1.00 96.69 88 ASN A O 1
ATOM 729 N N . GLN A 1 89 ? 13.935 -6.818 4.042 1.00 96.44 89 GLN A N 1
ATOM 730 C CA . GLN A 1 89 ? 13.582 -5.893 5.127 1.00 96.44 89 GLN A CA 1
ATOM 731 C C . GLN A 1 89 ? 13.136 -4.522 4.604 1.00 96.44 89 GLN A C 1
ATOM 733 O O . GLN A 1 89 ? 12.117 -4.010 5.051 1.00 96.44 89 GLN A O 1
ATOM 738 N N . ASN A 1 90 ? 13.845 -3.962 3.625 1.00 96.94 90 ASN A N 1
ATOM 739 C CA . ASN A 1 90 ? 13.519 -2.638 3.113 1.00 96.94 90 ASN A CA 1
ATOM 740 C C . ASN A 1 90 ? 12.150 -2.597 2.416 1.00 96.94 90 ASN A C 1
ATOM 742 O O . ASN A 1 90 ? 11.416 -1.624 2.556 1.00 96.94 90 ASN A O 1
ATOM 746 N N . LEU A 1 91 ? 11.781 -3.655 1.687 1.00 98.06 91 LEU A N 1
ATOM 747 C CA . LEU A 1 91 ? 10.459 -3.794 1.087 1.00 98.06 91 LEU A CA 1
ATOM 748 C C . LEU A 1 91 ? 9.384 -3.910 2.164 1.00 98.06 91 LEU A C 1
ATOM 750 O O . LEU A 1 91 ? 8.359 -3.245 2.064 1.00 98.06 91 LEU A O 1
ATOM 754 N N . ARG A 1 92 ? 9.614 -4.691 3.223 1.00 98.38 92 ARG A N 1
ATOM 755 C CA . ARG A 1 92 ? 8.669 -4.752 4.349 1.00 98.38 92 ARG A CA 1
ATOM 756 C C . ARG A 1 92 ? 8.477 -3.381 4.989 1.00 98.38 92 ARG A C 1
ATOM 758 O O . ARG A 1 92 ? 7.336 -2.996 5.224 1.00 98.38 92 ARG A O 1
ATOM 765 N N . ASP A 1 93 ? 9.556 -2.633 5.201 1.00 98.12 93 ASP A N 1
ATOM 766 C CA . ASP A 1 93 ? 9.496 -1.276 5.754 1.00 98.12 93 ASP A CA 1
ATOM 767 C C . ASP A 1 93 ? 8.735 -0.328 4.816 1.00 98.12 93 ASP A C 1
ATOM 769 O O . ASP A 1 93 ? 7.864 0.415 5.267 1.00 98.12 93 ASP A O 1
ATOM 773 N N . LEU A 1 94 ? 8.980 -0.414 3.503 1.00 98.62 94 LEU A N 1
ATOM 774 C CA . LEU A 1 94 ? 8.237 0.341 2.494 1.00 98.62 94 LEU A CA 1
ATOM 775 C C . LEU A 1 94 ? 6.739 0.010 2.518 1.00 98.62 94 LEU A C 1
ATOM 777 O O . LEU A 1 94 ? 5.916 0.909 2.387 1.00 98.62 94 LEU A O 1
ATOM 781 N N . ILE A 1 95 ? 6.363 -1.255 2.707 1.00 98.56 95 ILE A N 1
ATOM 782 C CA . ILE A 1 95 ? 4.954 -1.646 2.800 1.00 98.56 95 ILE A CA 1
ATOM 783 C C . ILE A 1 95 ? 4.316 -1.161 4.108 1.00 98.56 95 ILE A C 1
ATOM 785 O O . ILE A 1 95 ? 3.208 -0.628 4.087 1.00 98.56 95 ILE A O 1
ATOM 789 N N . VAL A 1 96 ? 4.991 -1.304 5.248 1.00 98.38 96 VAL A N 1
ATOM 790 C CA . VAL A 1 96 ? 4.434 -0.885 6.544 1.00 98.38 96 VAL A CA 1
ATOM 791 C C . VAL A 1 96 ? 4.325 0.638 6.633 1.00 98.38 96 VAL A C 1
ATOM 793 O O . VAL A 1 96 ? 3.250 1.157 6.923 1.00 98.38 96 VAL A O 1
ATOM 796 N N . ILE A 1 97 ? 5.417 1.350 6.364 1.00 96.81 97 ILE A N 1
ATOM 797 C CA . ILE A 1 97 ? 5.503 2.806 6.533 1.00 96.81 97 ILE A CA 1
ATOM 798 C C . ILE A 1 97 ? 4.996 3.522 5.276 1.00 96.81 97 ILE A C 1
ATOM 800 O O . ILE A 1 97 ? 4.180 4.429 5.354 1.00 96.81 97 ILE A O 1
ATOM 804 N N . GLY A 1 98 ? 5.452 3.114 4.093 1.00 97.69 98 GLY A N 1
ATOM 805 C CA . GLY A 1 98 ? 5.101 3.798 2.845 1.00 97.69 98 GLY A CA 1
ATOM 806 C C . GLY A 1 98 ? 3.701 3.480 2.320 1.00 97.69 98 GLY A C 1
ATOM 807 O O . GLY A 1 98 ? 3.104 4.325 1.664 1.00 97.69 98 GLY A O 1
ATOM 808 N N . PHE A 1 99 ? 3.154 2.288 2.584 1.00 98.69 99 PHE A N 1
ATOM 809 C CA . PHE A 1 99 ? 1.803 1.939 2.131 1.00 98.69 99 PHE A CA 1
ATOM 810 C C . PHE A 1 99 ? 0.767 1.971 3.257 1.00 98.69 99 PHE A C 1
ATOM 812 O O . PHE A 1 99 ? -0.196 2.726 3.164 1.00 98.69 99 PHE A O 1
ATOM 819 N N . LEU A 1 100 ? 0.918 1.157 4.309 1.00 98.75 100 LEU A N 1
ATOM 820 C CA . LEU A 1 100 ? -0.135 0.988 5.323 1.00 98.75 100 LEU A CA 1
ATOM 821 C C . LEU A 1 100 ? -0.332 2.240 6.189 1.00 98.75 100 LEU A C 1
ATOM 823 O O . LEU A 1 100 ? -1.473 2.638 6.426 1.00 98.75 100 LEU A O 1
ATOM 827 N N . GLU A 1 101 ? 0.748 2.873 6.648 1.00 98.44 101 GLU A N 1
ATOM 828 C CA . GLU A 1 101 ? 0.658 4.116 7.424 1.00 98.44 101 GLU A CA 1
ATOM 829 C C . GLU A 1 101 ? 0.098 5.268 6.573 1.00 98.44 101 GLU A C 1
ATOM 831 O O . GLU A 1 101 ? -0.833 5.955 7.002 1.00 98.44 101 GLU A O 1
ATOM 836 N N . ASP A 1 102 ? 0.573 5.433 5.337 1.00 98.38 102 ASP A N 1
ATOM 837 C CA . ASP A 1 102 ? 0.029 6.433 4.412 1.00 98.38 102 ASP A CA 1
ATOM 838 C C . ASP A 1 102 ? -1.439 6.165 4.066 1.00 98.38 102 ASP A C 1
ATOM 840 O O . ASP A 1 102 ? -2.234 7.103 3.992 1.00 98.38 102 ASP A O 1
ATOM 844 N N . LEU A 1 103 ? -1.844 4.901 3.924 1.00 98.62 103 LEU A N 1
ATOM 845 C CA . LEU A 1 103 ? -3.241 4.528 3.722 1.00 98.62 103 LEU A CA 1
ATOM 846 C C . LEU A 1 103 ? -4.104 4.971 4.909 1.00 98.62 103 LEU A C 1
ATOM 848 O O . LEU A 1 103 ? -5.132 5.617 4.692 1.00 98.62 103 LEU A O 1
ATOM 852 N N . GLN A 1 104 ? -3.679 4.694 6.150 1.00 98.00 104 GLN A N 1
ATOM 853 C CA . GLN A 1 104 ? -4.370 5.175 7.356 1.00 98.00 104 GLN A CA 1
ATOM 854 C C . GLN A 1 104 ? -4.495 6.700 7.359 1.00 98.00 104 GLN A C 1
ATOM 856 O O . GLN A 1 104 ? -5.574 7.233 7.634 1.00 98.00 104 GLN A O 1
ATOM 861 N N . ASN A 1 105 ? -3.407 7.398 7.028 1.00 97.12 105 ASN A N 1
ATOM 862 C CA . ASN A 1 105 ? -3.356 8.853 7.014 1.00 97.12 105 ASN A CA 1
ATOM 863 C C . ASN A 1 105 ? -4.285 9.433 5.944 1.00 97.12 105 ASN A C 1
ATOM 865 O O . ASN A 1 105 ? -5.179 10.211 6.269 1.00 97.12 105 ASN A O 1
ATOM 869 N N . VAL A 1 106 ? -4.130 9.043 4.677 1.00 97.94 106 VAL A N 1
ATOM 870 C CA . VAL A 1 106 ? -4.898 9.590 3.546 1.00 97.94 106 VAL A CA 1
ATOM 871 C C . VAL A 1 106 ? -6.387 9.270 3.674 1.00 97.94 106 VAL A C 1
ATOM 873 O O . VAL A 1 106 ? -7.221 10.145 3.415 1.00 97.94 106 VAL A O 1
ATOM 876 N N . ALA A 1 107 ? -6.730 8.050 4.095 1.00 97.69 107 ALA A N 1
ATOM 877 C CA . ALA A 1 107 ? -8.116 7.630 4.277 1.00 97.69 107 ALA A CA 1
ATOM 878 C C . ALA A 1 107 ? -8.805 8.339 5.453 1.00 97.69 107 ALA A C 1
ATOM 880 O O . ALA A 1 107 ? -10.002 8.602 5.378 1.00 97.69 107 ALA A O 1
ATOM 881 N N . SER A 1 108 ? -8.064 8.728 6.501 1.00 95.62 108 SER A N 1
ATOM 882 C CA . SER A 1 108 ? -8.635 9.472 7.638 1.00 95.62 108 SER A CA 1
ATOM 883 C C . SER A 1 108 ? -9.203 10.850 7.264 1.00 95.62 108 SER A C 1
ATOM 885 O O . SER A 1 108 ? -10.030 11.392 7.993 1.00 95.62 108 SER A O 1
ATOM 887 N N . TRP A 1 109 ? -8.801 11.400 6.112 1.00 96.31 109 TRP A N 1
ATOM 888 C CA . TRP A 1 109 ? -9.332 12.652 5.562 1.00 96.31 109 TRP A CA 1
ATOM 889 C C . TRP A 1 109 ? -10.533 12.457 4.625 1.00 96.31 109 TRP A C 1
ATOM 891 O O . TRP A 1 109 ? -11.018 13.435 4.057 1.00 96.31 109 TRP A O 1
ATOM 901 N N . GLN A 1 110 ? -10.982 11.219 4.403 1.00 96.81 110 GLN A N 1
ATOM 902 C CA . GLN A 1 110 ? -12.147 10.912 3.571 1.00 96.81 110 GLN A CA 1
ATOM 903 C C . GLN A 1 110 ? -13.390 10.690 4.437 1.00 96.81 110 GLN A C 1
ATOM 905 O O . GLN A 1 110 ? -13.287 10.226 5.570 1.00 96.81 110 GLN A O 1
ATOM 910 N N . GLU A 1 111 ? -14.581 10.952 3.887 1.00 95.81 111 GLU A N 1
ATOM 911 C CA . GLU A 1 111 ? -15.855 10.782 4.613 1.00 95.81 111 GLU A CA 1
ATOM 912 C C . GLU A 1 111 ? -16.091 9.344 5.094 1.00 95.81 111 GLU A C 1
ATOM 914 O O . GLU A 1 111 ? -16.724 9.128 6.124 1.00 95.81 111 GLU A O 1
ATOM 919 N N . PHE A 1 112 ? -15.574 8.357 4.359 1.00 95.81 112 PHE A N 1
ATOM 920 C CA . PHE A 1 112 ? -15.730 6.942 4.684 1.00 95.81 112 PHE A CA 1
ATOM 921 C C . PHE A 1 112 ? -14.720 6.430 5.731 1.00 95.81 112 PHE A C 1
ATOM 923 O O . PHE A 1 112 ? -14.899 5.328 6.240 1.00 95.81 112 PHE A O 1
ATOM 930 N N . GLY A 1 113 ? -13.692 7.210 6.082 1.00 96.69 113 GLY A N 1
ATOM 931 C CA . GLY A 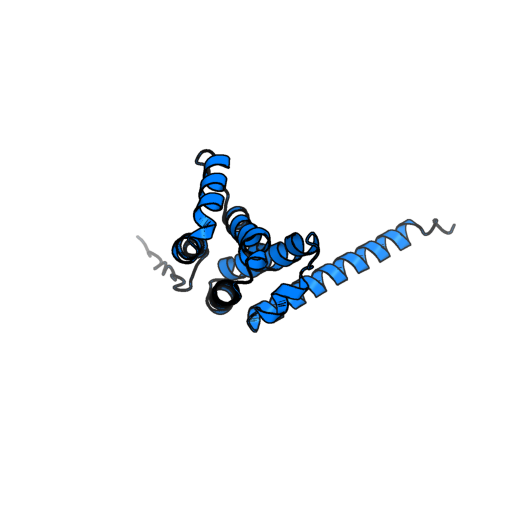1 113 ? -12.690 6.833 7.083 1.00 96.69 113 GLY A CA 1
ATOM 932 C C . GLY A 1 113 ? -11.696 5.759 6.627 1.00 96.69 113 GLY A C 1
ATOM 933 O O . GLY A 1 113 ? -11.675 5.325 5.479 1.00 96.69 113 GLY A O 1
ATOM 934 N N . ARG A 1 114 ? -10.818 5.322 7.531 1.00 96.62 114 ARG A N 1
ATOM 935 C CA . ARG A 1 114 ? -9.767 4.327 7.223 1.00 96.62 114 ARG A CA 1
ATOM 936 C C . ARG A 1 114 ? -10.223 2.888 7.454 1.00 96.62 114 ARG A C 1
ATOM 938 O O . ARG A 1 114 ? -9.693 1.956 6.860 1.00 96.62 114 ARG A O 1
ATOM 945 N N . GLU A 1 115 ? -11.236 2.715 8.292 1.00 97.50 115 GLU A N 1
ATOM 946 C CA . GLU A 1 115 ? -11.748 1.440 8.782 1.00 97.50 115 GLU A CA 1
ATOM 947 C C . GLU A 1 115 ? -12.336 0.582 7.653 1.00 97.50 115 GLU A C 1
ATOM 949 O O . GLU A 1 115 ? -12.353 -0.643 7.745 1.00 97.50 115 GLU A O 1
ATOM 954 N N . VAL A 1 116 ? -12.753 1.208 6.550 1.00 97.75 116 VAL A N 1
ATOM 955 C CA . VAL A 1 116 ? -13.280 0.516 5.363 1.00 97.75 116 VAL A CA 1
ATOM 956 C C . VAL A 1 116 ? -12.251 -0.358 4.654 1.00 97.75 116 VAL A C 1
ATOM 958 O O . VAL A 1 116 ? -12.639 -1.240 3.893 1.00 97.75 116 VAL A O 1
ATOM 961 N N . PHE A 1 117 ? -10.956 -0.129 4.886 1.00 98.44 117 PHE A N 1
ATOM 962 C CA . PHE A 1 117 ? -9.887 -0.923 4.283 1.00 98.44 117 PHE A CA 1
ATOM 963 C C . PHE A 1 117 ? -9.532 -2.167 5.103 1.00 98.44 117 PHE A C 1
ATOM 965 O O . PHE A 1 117 ? -8.962 -3.107 4.555 1.00 98.44 117 PHE A O 1
ATOM 972 N N . ILE A 1 118 ? -9.919 -2.218 6.384 1.00 98.31 118 ILE A N 1
ATOM 973 C CA . ILE A 1 118 ? -9.625 -3.341 7.291 1.00 98.31 118 ILE A CA 1
ATOM 974 C C . ILE A 1 118 ? -10.092 -4.696 6.728 1.00 98.31 118 ILE A C 1
ATOM 976 O O . ILE A 1 118 ? -9.312 -5.646 6.798 1.00 98.31 118 ILE A O 1
ATOM 980 N N . PRO A 1 119 ? -11.295 -4.826 6.125 1.00 98.25 119 PRO A N 1
ATOM 981 C CA . PRO A 1 119 ? -11.754 -6.101 5.574 1.00 98.25 119 PRO A CA 1
ATOM 982 C C . PRO A 1 119 ? -10.882 -6.678 4.451 1.00 98.25 119 PRO A C 1
ATOM 984 O O . PRO A 1 119 ? -10.986 -7.870 4.185 1.00 98.25 119 PRO A O 1
ATOM 987 N N . PHE A 1 120 ? -10.055 -5.857 3.795 1.00 98.56 120 PHE A N 1
ATOM 988 C CA . PHE A 1 120 ? -9.186 -6.292 2.697 1.00 98.56 120 PHE A CA 1
ATOM 989 C C . PHE A 1 120 ? -7.798 -6.731 3.176 1.00 98.56 120 PHE A C 1
ATOM 991 O O . PHE A 1 120 ? -7.054 -7.342 2.411 1.00 98.56 120 PHE A O 1
ATOM 998 N N . LEU A 1 121 ? -7.432 -6.429 4.426 1.00 98.62 121 LEU A N 1
ATOM 999 C CA . LEU A 1 121 ? -6.106 -6.724 4.959 1.00 98.62 121 LEU A CA 1
ATOM 1000 C C . LEU A 1 121 ? -5.896 -8.233 5.126 1.00 98.62 121 LEU A C 1
ATOM 1002 O O . LEU A 1 121 ? -6.674 -8.920 5.792 1.00 98.62 121 LEU A O 1
ATOM 1006 N N . GLY A 1 122 ? -4.776 -8.726 4.598 1.00 98.50 122 GLY A N 1
ATOM 1007 C CA . GLY A 1 122 ? -4.250 -10.038 4.957 1.00 98.50 122 GLY A CA 1
ATOM 1008 C C . GLY A 1 122 ? -3.732 -10.087 6.408 1.00 98.50 122 GLY A C 1
ATOM 1009 O O . GLY A 1 122 ? -3.641 -9.053 7.077 1.00 98.50 122 GLY A O 1
ATOM 1010 N N . PRO A 1 123 ? -3.385 -11.277 6.932 1.00 98.62 123 PRO A N 1
ATOM 1011 C CA . PRO A 1 123 ? -3.001 -11.447 8.335 1.00 98.62 123 PRO A CA 1
ATOM 1012 C C . PRO A 1 123 ? -1.814 -10.586 8.796 1.00 98.62 123 PRO A C 1
ATOM 1014 O O . PRO A 1 123 ? -1.895 -9.965 9.859 1.00 98.62 123 PRO A O 1
ATOM 1017 N N . GLN A 1 124 ? -0.720 -10.530 8.026 1.00 98.62 124 GLN A N 1
ATOM 1018 C CA . GLN A 1 124 ? 0.454 -9.728 8.390 1.00 98.62 124 GLN A CA 1
ATOM 1019 C C . GLN A 1 124 ? 0.159 -8.237 8.266 1.00 98.62 124 GLN A C 1
ATOM 1021 O O . GLN A 1 124 ? 0.528 -7.454 9.142 1.00 98.62 124 GLN A O 1
ATOM 1026 N N . SER A 1 125 ? -0.566 -7.846 7.221 1.00 98.56 125 SER A N 1
ATOM 1027 C CA . SER A 1 125 ? -0.979 -6.460 7.000 1.00 98.56 125 SER A CA 1
ATOM 1028 C C . SER A 1 125 ? -1.891 -5.974 8.125 1.00 98.56 125 SER A C 1
ATOM 1030 O O . SER A 1 125 ? -1.726 -4.862 8.619 1.00 98.56 125 SER A O 1
ATOM 1032 N N . HIS A 1 126 ? -2.794 -6.829 8.611 1.00 98.44 126 HIS A N 1
ATOM 1033 C CA . HIS A 1 126 ? -3.660 -6.526 9.748 1.00 98.44 126 HIS A CA 1
ATOM 1034 C C . HIS A 1 126 ? -2.868 -6.405 11.060 1.00 98.44 126 HIS A C 1
ATOM 1036 O O . HIS A 1 126 ? -3.168 -5.552 11.901 1.00 98.44 126 HIS A O 1
ATOM 1042 N N . GLN A 1 127 ? -1.844 -7.237 11.265 1.00 98.50 127 GLN A N 1
ATOM 1043 C CA . GLN A 1 127 ? -0.963 -7.104 12.424 1.00 98.50 127 GLN A CA 1
ATOM 1044 C C . GLN A 1 127 ? -0.187 -5.779 12.386 1.00 98.50 127 GLN A C 1
ATOM 1046 O O . GLN A 1 127 ? -0.151 -5.072 13.397 1.00 98.50 127 GLN A O 1
ATOM 1051 N N . ALA A 1 128 ? 0.392 -5.439 11.231 1.00 98.31 128 ALA A N 1
ATOM 1052 C CA . ALA A 1 128 ? 1.117 -4.190 11.017 1.00 98.31 128 ALA A CA 1
ATOM 1053 C C . ALA A 1 128 ? 0.207 -2.964 11.191 1.00 98.31 128 ALA A C 1
ATOM 1055 O O . ALA A 1 128 ? 0.583 -2.023 11.887 1.00 98.31 128 ALA A O 1
ATOM 1056 N N . TRP A 1 129 ? -1.019 -3.010 10.660 1.00 98.38 129 TRP A N 1
ATOM 1057 C CA . TRP A 1 129 ? -2.032 -1.970 10.846 1.00 98.38 129 TRP A CA 1
ATOM 1058 C C . TRP A 1 129 ? -2.251 -1.638 12.325 1.00 98.38 129 TRP A C 1
ATOM 1060 O O . TRP A 1 129 ? -2.149 -0.480 12.734 1.00 98.38 129 TRP A O 1
ATOM 1070 N N . ASN A 1 130 ? -2.480 -2.669 13.141 1.00 97.62 130 ASN A N 1
ATOM 1071 C CA . ASN A 1 130 ? -2.712 -2.508 14.574 1.00 97.62 130 ASN A CA 1
ATOM 1072 C C . ASN A 1 130 ? -1.467 -1.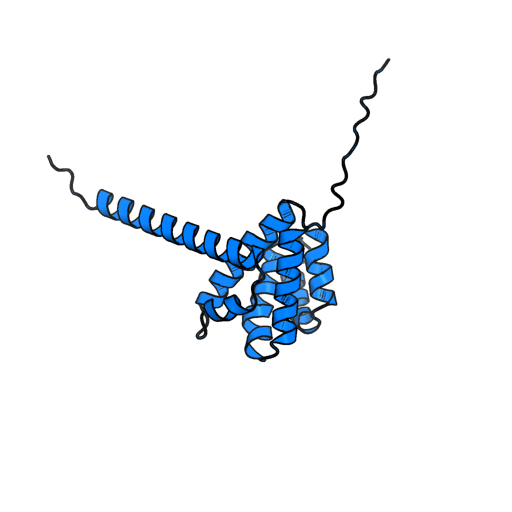987 15.317 1.00 97.62 130 ASN A C 1
ATOM 1074 O O . ASN A 1 130 ? -1.592 -1.302 16.331 1.00 97.62 130 ASN A O 1
ATOM 1078 N N . GLU A 1 131 ? -0.262 -2.338 14.862 1.00 97.31 131 GLU A N 1
ATOM 1079 C CA . GLU A 1 131 ? 0.991 -1.845 15.452 1.00 97.31 131 GLU A CA 1
ATOM 1080 C C . GLU A 1 131 ? 1.200 -0.351 15.176 1.00 97.31 131 GLU A C 1
ATOM 1082 O O . GLU A 1 131 ? 1.595 0.396 16.078 1.00 97.31 131 GLU A O 1
ATOM 1087 N N . ILE A 1 132 ? 0.864 0.103 13.966 1.00 96.62 132 ILE A N 1
ATOM 1088 C CA . ILE A 1 132 ? 0.865 1.525 13.604 1.00 96.62 132 ILE A CA 1
ATOM 1089 C C . ILE A 1 132 ? -0.108 2.291 14.513 1.00 96.62 132 ILE A C 1
ATOM 1091 O O . ILE A 1 132 ? 0.278 3.285 15.132 1.00 96.62 132 ILE A O 1
ATOM 1095 N N . GLU A 1 133 ? -1.337 1.795 14.686 1.00 93.81 133 GLU A N 1
ATOM 1096 C CA . GLU A 1 133 ? -2.332 2.427 15.565 1.00 93.81 133 GLU A CA 1
ATOM 1097 C C . GLU A 1 133 ? -1.864 2.507 17.026 1.00 93.81 133 GLU A C 1
ATOM 1099 O O . GLU A 1 133 ? -1.976 3.563 17.658 1.00 93.81 133 GLU A O 1
ATOM 1104 N N . ARG A 1 134 ? -1.281 1.422 17.561 1.00 94.75 134 ARG A N 1
ATOM 1105 C CA . ARG A 1 134 ? -0.687 1.417 18.910 1.00 94.75 134 ARG A CA 1
ATOM 1106 C C . ARG A 1 134 ? 0.409 2.468 19.043 1.00 94.75 134 ARG A C 1
ATOM 1108 O O . ARG A 1 134 ? 0.418 3.222 20.016 1.00 94.75 134 ARG A O 1
ATOM 1115 N N . THR A 1 135 ? 1.297 2.549 18.056 1.00 91.50 135 THR A N 1
ATOM 1116 C CA . THR A 1 135 ? 2.410 3.503 18.041 1.00 91.50 135 THR A CA 1
ATOM 1117 C C . THR A 1 135 ? 1.907 4.946 18.082 1.00 91.50 135 THR A C 1
ATOM 1119 O O . THR A 1 135 ? 2.411 5.758 18.866 1.00 91.50 135 THR A O 1
ATOM 1122 N N . TRP A 1 136 ? 0.884 5.276 17.290 1.00 88.31 136 TRP A N 1
ATOM 1123 C CA . TRP A 1 136 ? 0.267 6.603 17.305 1.00 88.31 136 TRP A CA 1
ATOM 1124 C C . TRP A 1 136 ? -0.410 6.922 18.638 1.00 88.31 136 TRP A C 1
ATOM 1126 O O . TRP A 1 136 ? -0.192 8.004 19.187 1.00 88.31 136 TRP A O 1
ATOM 1136 N N . ALA A 1 137 ? -1.166 5.978 19.202 1.00 88.25 137 ALA A N 1
ATOM 1137 C CA . ALA A 1 137 ? -1.810 6.158 20.501 1.00 88.25 137 ALA A CA 1
ATOM 1138 C C . ALA A 1 137 ? -0.786 6.423 21.621 1.00 88.25 137 ALA A C 1
ATOM 1140 O O . ALA A 1 137 ? -0.965 7.340 22.428 1.00 88.25 137 ALA A O 1
ATOM 1141 N N . SER A 1 138 ? 0.328 5.681 21.638 1.00 87.62 138 SER A N 1
ATOM 1142 C CA . SER A 1 138 ? 1.413 5.889 22.603 1.00 87.62 138 SER A CA 1
ATOM 1143 C C . SER A 1 138 ? 2.073 7.266 22.465 1.00 87.62 138 SER A C 1
ATOM 1145 O O . SER A 1 138 ? 2.307 7.932 23.476 1.00 87.62 138 SER A O 1
ATOM 1147 N N . LYS A 1 139 ? 2.335 7.734 21.235 1.00 84.88 139 LYS A N 1
ATOM 1148 C CA . LYS A 1 139 ? 2.900 9.075 20.987 1.00 84.88 139 LYS A CA 1
ATOM 1149 C C . LYS A 1 139 ? 1.963 10.186 21.475 1.00 84.88 139 LYS A C 1
ATOM 1151 O O . LYS A 1 139 ? 2.427 11.131 22.113 1.00 84.88 139 LYS A O 1
ATOM 1156 N N . THR A 1 140 ? 0.659 10.062 21.226 1.00 86.00 140 THR A N 1
ATOM 1157 C CA . THR A 1 140 ? -0.344 11.033 21.695 1.00 86.00 140 THR A CA 1
ATOM 1158 C C . THR A 1 140 ? -0.387 11.102 23.220 1.00 86.00 140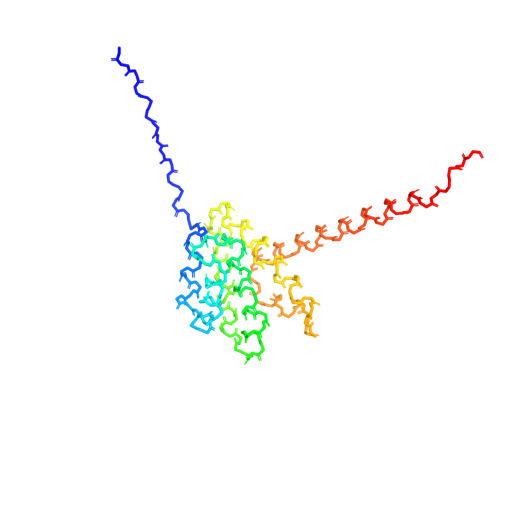 THR A C 1
ATOM 1160 O O . THR A 1 140 ? -0.295 12.194 23.780 1.00 86.00 140 THR A O 1
ATOM 1163 N N . SER A 1 141 ? -0.420 9.950 23.899 1.00 88.81 141 SER A N 1
ATOM 1164 C CA . SER A 1 141 ? -0.413 9.891 25.367 1.00 88.81 141 SER A CA 1
ATOM 1165 C C . SER A 1 141 ? 0.827 10.564 25.973 1.00 88.81 141 SER A C 1
ATOM 1167 O O . SER A 1 141 ? 0.713 11.350 26.915 1.00 88.81 141 SER A O 1
ATOM 1169 N N . LEU A 1 142 ? 2.013 10.344 25.393 1.00 87.50 142 LEU A N 1
ATOM 1170 C CA . LEU A 1 142 ? 3.245 10.993 25.851 1.00 87.50 142 LEU A CA 1
ATOM 1171 C C . LEU A 1 142 ? 3.179 12.524 25.718 1.00 87.50 142 LEU A C 1
ATOM 1173 O O . LEU A 1 142 ? 3.590 13.252 26.625 1.00 87.50 142 LEU A O 1
ATOM 1177 N N . MET A 1 143 ? 2.638 13.027 24.607 1.00 82.69 143 MET A N 1
ATOM 1178 C CA . MET A 1 143 ? 2.492 14.467 24.375 1.00 82.69 143 MET A CA 1
ATOM 1179 C C . MET A 1 143 ? 1.509 15.123 25.352 1.00 82.69 143 MET A C 1
ATOM 1181 O O . MET A 1 143 ? 1.730 16.261 25.777 1.00 82.69 143 MET A O 1
ATOM 1185 N N . GLU A 1 144 ? 0.452 14.415 25.749 1.00 89.25 144 GLU A N 1
ATOM 1186 C CA . GLU A 1 144 ? -0.488 14.878 26.773 1.00 89.25 144 GLU A CA 1
ATOM 1187 C C . GLU A 1 144 ? 0.180 15.006 28.146 1.00 89.25 144 GLU A C 1
ATOM 1189 O O . GLU A 1 144 ? 0.018 16.038 28.803 1.00 89.25 144 GLU A O 1
ATOM 1194 N N . VAL A 1 145 ? 0.997 14.022 28.543 1.00 88.44 145 VAL A N 1
ATOM 1195 C CA . VAL A 1 145 ? 1.774 14.064 29.796 1.00 88.44 145 VAL A CA 1
ATOM 1196 C C . VAL A 1 145 ? 2.744 15.247 29.801 1.00 88.44 145 VAL A C 1
ATOM 1198 O O . VAL A 1 145 ? 2.742 16.041 30.742 1.00 88.44 145 VAL A O 1
ATOM 1201 N N . ILE A 1 146 ? 3.520 15.437 28.727 1.00 88.25 146 ILE A N 1
ATOM 1202 C CA . ILE A 1 146 ? 4.460 16.567 28.604 1.00 88.25 146 ILE A CA 1
ATOM 1203 C C . ILE A 1 146 ? 3.719 17.909 28.702 1.00 88.25 146 ILE A C 1
ATOM 1205 O O . ILE A 1 146 ? 4.195 18.852 29.342 1.00 88.25 146 ILE A O 1
ATOM 1209 N N . ARG A 1 147 ? 2.539 18.013 28.078 1.00 87.31 147 ARG A N 1
ATOM 1210 C CA . ARG A 1 147 ? 1.708 19.220 28.140 1.00 87.31 147 ARG A CA 1
ATOM 1211 C C . ARG A 1 147 ? 1.154 19.472 29.542 1.00 87.31 147 ARG A C 1
ATOM 1213 O O . ARG A 1 147 ? 1.022 20.638 29.913 1.00 87.31 147 ARG A O 1
ATOM 1220 N N . ALA A 1 148 ? 0.804 18.426 30.288 1.00 87.31 148 ALA A N 1
ATOM 1221 C CA . ALA A 1 148 ? 0.333 18.541 31.663 1.00 87.31 148 ALA A CA 1
ATOM 1222 C C . ALA A 1 148 ? 1.453 19.018 32.598 1.00 87.31 148 ALA A C 1
ATOM 1224 O O . ALA A 1 148 ? 1.245 19.982 33.330 1.00 87.31 148 ALA A O 1
ATOM 1225 N N . GLU A 1 149 ? 2.649 18.430 32.505 1.00 85.12 149 GLU A N 1
ATOM 1226 C CA . GLU A 1 149 ? 3.808 18.821 33.320 1.00 85.12 149 GLU A CA 1
ATOM 1227 C C . GLU A 1 149 ? 4.253 20.264 33.040 1.00 85.12 149 GLU A C 1
ATOM 1229 O O . GLU A 1 149 ? 4.436 21.037 33.973 1.00 85.12 149 GLU A O 1
ATOM 1234 N N . ARG A 1 150 ? 4.284 20.707 31.771 1.00 83.00 150 ARG A N 1
ATOM 1235 C CA . ARG A 1 150 ? 4.563 22.121 31.427 1.00 83.00 150 ARG A CA 1
ATOM 1236 C C . ARG A 1 150 ? 3.546 23.127 31.976 1.00 83.00 150 ARG A C 1
ATOM 1238 O O . ARG A 1 150 ? 3.828 24.321 31.985 1.00 83.00 150 ARG A O 1
ATOM 1245 N N . LYS A 1 151 ? 2.340 22.683 32.335 1.00 80.56 151 LYS A N 1
ATOM 1246 C CA . LYS A 1 151 ? 1.279 23.542 32.879 1.00 80.56 151 LYS A CA 1
ATOM 1247 C C . LYS A 1 151 ? 1.259 23.574 34.405 1.00 80.56 151 LYS A C 1
ATOM 1249 O O . LYS A 1 151 ? 0.491 24.363 34.954 1.00 80.56 151 LYS A O 1
ATOM 1254 N N . ARG A 1 152 ? 2.044 22.736 35.089 1.00 74.50 152 ARG A N 1
ATOM 1255 C CA . ARG A 1 152 ? 2.184 22.811 36.546 1.00 74.50 152 ARG A CA 1
ATOM 1256 C C . ARG A 1 152 ? 3.088 24.013 36.847 1.00 74.50 152 ARG A C 1
ATOM 1258 O O . ARG A 1 152 ? 4.220 24.015 36.375 1.00 74.50 152 ARG A O 1
ATOM 1265 N N . PRO A 1 153 ? 2.602 25.061 37.535 1.00 63.38 153 PRO A N 1
ATOM 1266 C CA . PRO A 1 153 ? 3.482 26.136 37.971 1.00 63.38 153 PRO A CA 1
ATOM 1267 C C . PRO A 1 153 ? 4.513 25.567 38.950 1.00 63.38 153 PRO A C 1
ATOM 1269 O O . PRO A 1 153 ? 4.169 24.692 39.755 1.00 63.38 153 PRO A O 1
ATOM 1272 N N . ASP A 1 154 ? 5.750 26.063 38.870 1.00 61.56 154 ASP A N 1
ATOM 1273 C CA . ASP A 1 154 ? 6.788 25.766 39.855 1.00 61.56 154 ASP A CA 1
ATOM 1274 C C . ASP A 1 154 ? 6.211 26.055 41.243 1.00 61.56 154 ASP A C 1
ATOM 1276 O O . ASP A 1 154 ? 5.764 27.163 41.545 1.00 61.56 154 ASP A O 1
ATOM 1280 N N . SER A 1 155 ? 6.091 24.996 42.036 1.00 59.66 155 SER A N 1
ATOM 1281 C CA . SER A 1 155 ? 5.614 25.088 43.407 1.00 59.66 155 SER A CA 1
ATOM 1282 C C . SER A 1 155 ? 6.822 25.447 44.268 1.00 59.66 155 SER A C 1
ATOM 1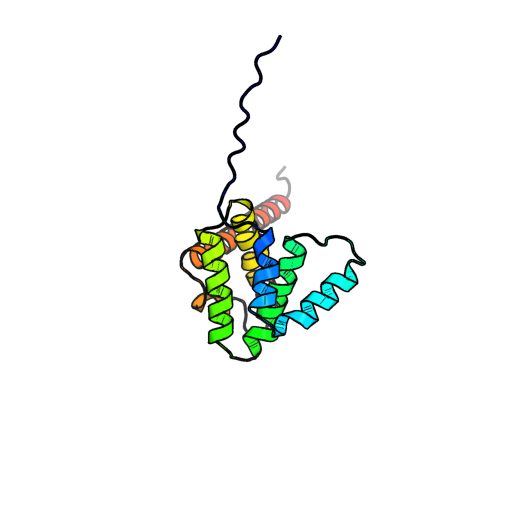284 O O . SER A 1 155 ? 7.513 24.542 44.732 1.00 59.66 155 SER A O 1
ATOM 1286 N N . ASP A 1 156 ? 7.091 26.748 44.394 1.00 48.53 156 ASP A N 1
ATOM 1287 C CA . ASP A 1 156 ? 7.952 27.327 45.440 1.00 48.53 156 ASP A CA 1
ATOM 1288 C C . ASP A 1 156 ? 7.175 27.485 46.760 1.00 48.53 156 ASP A C 1
ATOM 1290 O O . ASP A 1 156 ? 6.005 27.943 46.720 1.00 48.53 156 ASP A O 1
#

Secondary structure (DSSP, 8-state):
-------------S--GGGHHHHHHHH-GGGHHHHHHHHHHTTTS---HHHHHHHHHHHIIIIIGGGT-HHHHHHHHHHHHHHHHHS-HHHHHIIIIIIIIHHHHHHHTSTT-SGGGGGG--HHHHHHHHHHHHHHHHHHHHHHHHHHHTTS----